Protein AF-A0A920QQH4-F1 (afdb_monomer_lite)

Secondary structure (DSSP, 8-state):
-HHHHHHHHTT--GGGGGG---S-EEEEEETT-TTTHHHHHHHHHSTTEEEEEE-SS--S-HHHH-HHHHHHHHHHHT--

Sequence (80 aa):
MQNLSNSLAHYDIMARLPLVKSRETLVLYGEHDRLRDGEELLHNNIVNATKKTLSPGLLIYLKFGDPETFVDALLEFLKP

Structure (mmCIF, N/CA/C/O backbone):
data_AF-A0A920QQH4-F1
#
_entry.id   AF-A0A920QQH4-F1
#
loop_
_atom_site.group_PDB
_atom_site.id
_atom_site.type_symbol
_atom_site.label_atom_id
_atom_site.label_alt_id
_atom_site.label_comp_id
_atom_site.label_asym_id
_atom_site.label_entity_id
_atom_site.label_seq_id
_atom_site.pdbx_PDB_ins_code
_atom_site.Cartn_x
_atom_site.Cartn_y
_atom_site.Cartn_z
_atom_site.occupancy
_atom_site.B_iso_or_equiv
_atom_site.auth_seq_id
_atom_site.auth_comp_id
_atom_site.auth_asym_id
_atom_site.auth_atom_id
_atom_site.pdbx_PDB_model_num
ATOM 1 N N . MET A 1 1 ? -1.605 -27.457 -21.667 1.00 61.78 1 MET A N 1
ATOM 2 C CA . MET A 1 1 ? -2.493 -26.308 -21.363 1.00 61.78 1 MET A CA 1
ATOM 3 C C . MET A 1 1 ? -3.046 -26.395 -19.943 1.00 61.78 1 MET A C 1
ATOM 5 O O . MET A 1 1 ? -2.739 -25.510 -19.164 1.00 61.78 1 MET A O 1
ATOM 9 N N . GLN A 1 2 ? -3.732 -27.479 -19.555 1.00 68.75 2 GLN A N 1
ATOM 10 C CA . GLN A 1 2 ? -4.305 -27.651 -18.202 1.00 68.75 2 GLN A CA 1
ATOM 11 C C . GLN A 1 2 ? -3.300 -27.471 -17.047 1.00 68.75 2 GLN A C 1
ATOM 13 O O . GLN A 1 2 ? -3.568 -26.721 -16.115 1.00 68.75 2 GLN A O 1
ATOM 18 N N . ASN A 1 3 ? -2.107 -28.067 -17.148 1.00 76.31 3 ASN A N 1
ATOM 19 C CA . ASN A 1 3 ? -1.076 -27.933 -16.107 1.00 76.31 3 ASN A CA 1
ATOM 20 C C . ASN A 1 3 ? -0.540 -26.499 -15.968 1.00 76.31 3 ASN A C 1
ATOM 22 O O . ASN A 1 3 ? -0.202 -26.079 -14.867 1.00 76.31 3 ASN A O 1
ATOM 26 N N . LEU A 1 4 ? -0.501 -25.735 -17.066 1.00 81.94 4 LEU A N 1
ATOM 27 C CA . LEU A 1 4 ? -0.059 -24.341 -17.048 1.00 81.94 4 LEU A CA 1
ATOM 28 C C . LEU A 1 4 ? -1.129 -23.439 -16.427 1.00 81.94 4 LEU A C 1
ATOM 30 O O . LEU A 1 4 ? -0.814 -22.655 -15.542 1.00 81.94 4 LEU A O 1
ATOM 34 N N . SER A 1 5 ? -2.393 -23.585 -16.832 1.00 84.12 5 SER A N 1
ATOM 35 C CA . SER A 1 5 ? -3.508 -22.822 -16.255 1.00 84.12 5 SER A CA 1
ATOM 36 C C . SER A 1 5 ? -3.658 -23.076 -14.754 1.00 84.12 5 SER A C 1
ATOM 38 O O . SER A 1 5 ? -3.786 -22.126 -13.988 1.00 84.12 5 SER A O 1
ATOM 40 N N . ASN A 1 6 ? -3.551 -24.337 -14.322 1.00 83.38 6 ASN A N 1
ATOM 41 C CA . ASN A 1 6 ? -3.577 -24.687 -12.902 1.00 83.38 6 ASN A CA 1
ATOM 42 C C . ASN A 1 6 ? -2.382 -24.083 -12.153 1.00 83.38 6 ASN A C 1
ATOM 44 O O . ASN A 1 6 ? -2.558 -23.510 -11.084 1.00 83.38 6 ASN A O 1
ATOM 48 N N . SER A 1 7 ? -1.176 -24.148 -12.729 1.00 86.31 7 SER A N 1
ATOM 49 C CA . SER A 1 7 ? 0.009 -23.540 -12.117 1.00 86.31 7 SER A CA 1
ATOM 50 C C . SER A 1 7 ? -0.125 -22.021 -11.988 1.00 86.31 7 SER A C 1
ATOM 52 O O . SER A 1 7 ? 0.239 -21.475 -10.952 1.00 86.31 7 SER A O 1
ATOM 54 N N . LEU A 1 8 ? -0.655 -21.335 -13.005 1.00 86.38 8 LEU A N 1
ATOM 55 C CA . LEU A 1 8 ? -0.832 -19.879 -12.998 1.00 86.38 8 LEU A CA 1
ATOM 56 C C . LEU A 1 8 ? -1.937 -19.425 -12.039 1.00 86.38 8 LEU A C 1
ATOM 58 O O . LEU A 1 8 ? -1.797 -18.371 -11.426 1.00 86.38 8 LEU A O 1
ATOM 62 N N . ALA A 1 9 ? -2.976 -20.236 -11.824 1.00 84.75 9 ALA A N 1
ATOM 63 C CA . ALA A 1 9 ? -4.017 -19.947 -10.834 1.00 84.75 9 ALA A CA 1
ATOM 64 C C . ALA A 1 9 ? -3.453 -19.816 -9.404 1.00 84.75 9 ALA A C 1
ATOM 66 O O . ALA A 1 9 ? -3.983 -19.067 -8.585 1.00 84.75 9 ALA A O 1
ATOM 67 N N . HIS A 1 10 ? -2.331 -20.478 -9.093 1.00 83.81 10 HIS A N 1
ATOM 68 C CA . HIS A 1 10 ? -1.657 -20.305 -7.804 1.00 83.81 10 HIS A CA 1
ATOM 69 C C . HIS A 1 10 ? -0.955 -18.946 -7.644 1.00 83.81 10 HIS A C 1
ATOM 71 O O . HIS A 1 10 ? -0.633 -18.576 -6.510 1.00 83.81 10 HIS A O 1
ATOM 77 N N . TYR A 1 11 ? -0.772 -18.195 -8.729 1.00 86.25 11 TYR A N 1
ATOM 78 C CA . TYR A 1 11 ? -0.200 -16.847 -8.743 1.00 86.25 11 TYR A CA 1
ATOM 79 C C . TYR A 1 11 ? -1.250 -15.753 -8.964 1.00 86.25 11 TYR A C 1
ATOM 81 O O . TYR A 1 11 ? -0.890 -14.581 -9.044 1.00 86.25 11 TYR A O 1
ATOM 89 N N . ASP A 1 12 ? -2.538 -16.103 -9.026 1.00 88.62 12 ASP A N 1
ATOM 90 C CA . ASP A 1 12 ? -3.610 -15.115 -9.103 1.00 88.62 12 ASP A CA 1
ATOM 91 C C . ASP A 1 12 ? -3.766 -14.399 -7.751 1.00 88.62 12 ASP A C 1
ATOM 93 O O . ASP A 1 12 ? -4.447 -14.856 -6.829 1.00 88.62 12 ASP A O 1
ATOM 97 N N . ILE A 1 13 ? -3.054 -13.280 -7.615 1.00 88.56 13 ILE A N 1
ATOM 98 C CA . ILE A 1 13 ? -3.108 -12.414 -6.436 1.00 88.56 13 ILE A CA 1
ATOM 99 C C . ILE A 1 13 ? -4.447 -11.671 -6.387 1.00 88.56 13 ILE A C 1
ATOM 101 O O . ILE A 1 13 ? -4.971 -11.467 -5.294 1.00 88.56 13 ILE A O 1
ATOM 105 N N . MET A 1 14 ? -5.040 -11.334 -7.539 1.00 90.44 14 MET A N 1
ATOM 106 C CA . MET A 1 14 ? -6.293 -10.574 -7.619 1.00 90.44 14 MET A CA 1
ATOM 107 C C . MET A 1 14 ? -7.434 -11.301 -6.923 1.00 90.44 14 MET A C 1
ATOM 109 O O . MET A 1 14 ? -8.118 -10.714 -6.087 1.00 90.44 14 MET A O 1
ATOM 113 N N . ALA A 1 15 ? -7.573 -12.602 -7.184 1.00 90.88 15 ALA A N 1
ATOM 114 C CA . ALA A 1 15 ? -8.570 -13.446 -6.527 1.00 90.88 15 ALA A CA 1
ATOM 115 C C . ALA A 1 15 ? -8.401 -13.522 -4.995 1.00 90.88 15 ALA A C 1
ATOM 117 O O . ALA A 1 15 ? -9.318 -13.936 -4.286 1.00 90.88 15 ALA A O 1
ATOM 118 N N . ARG A 1 16 ? -7.233 -13.135 -4.466 1.00 92.06 16 ARG A N 1
ATOM 119 C CA . ARG A 1 16 ? -6.888 -13.223 -3.041 1.00 92.06 16 ARG A CA 1
ATOM 120 C C . ARG A 1 16 ? -6.954 -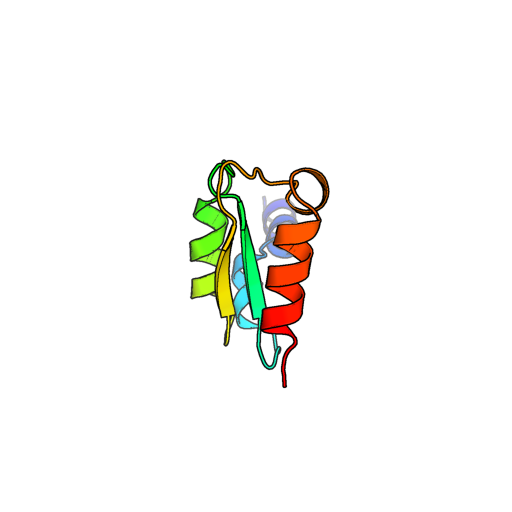11.891 -2.307 1.00 92.06 16 ARG A C 1
ATOM 122 O O . ARG A 1 16 ? -7.069 -11.917 -1.085 1.00 92.06 16 ARG A O 1
ATOM 129 N N . LEU A 1 17 ? -6.914 -10.752 -3.000 1.00 94.00 17 LEU A N 1
ATOM 130 C CA . LEU A 1 17 ? -6.979 -9.430 -2.360 1.00 94.00 17 LEU A CA 1
ATOM 131 C C . LEU A 1 17 ? -8.211 -9.266 -1.441 1.00 94.00 17 LEU A C 1
ATOM 133 O O . LEU A 1 17 ? -8.025 -8.840 -0.299 1.00 94.00 17 LEU A O 1
ATOM 137 N N . PRO A 1 18 ? -9.427 -9.722 -1.819 1.00 94.00 18 PRO A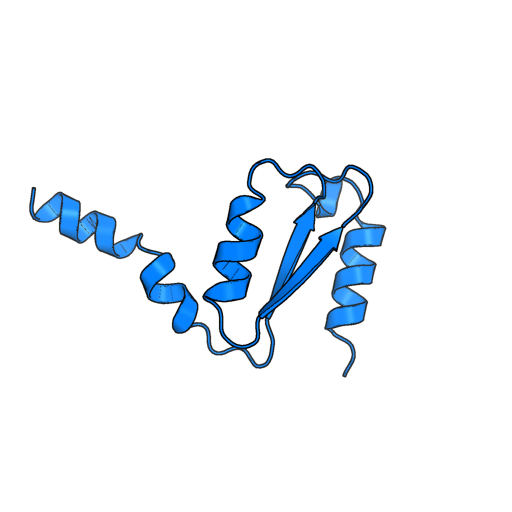 N 1
ATOM 138 C CA . PRO A 1 18 ? -10.600 -9.621 -0.939 1.00 94.00 18 PRO A CA 1
ATOM 139 C C . PRO A 1 18 ? -10.545 -10.536 0.297 1.00 94.00 18 PRO A C 1
ATOM 141 O O . PRO A 1 18 ? -11.352 -10.406 1.225 1.00 94.00 18 PRO A O 1
ATOM 144 N N . LEU A 1 19 ? -9.623 -11.505 0.312 1.00 94.19 19 LEU A N 1
ATOM 145 C CA . LEU A 1 19 ? -9.447 -12.442 1.421 1.00 94.19 19 LEU A CA 1
ATOM 146 C C . LEU A 1 19 ? -8.575 -11.867 2.541 1.00 94.19 19 LEU A C 1
ATOM 148 O O . LEU A 1 19 ? -8.525 -12.462 3.615 1.00 94.19 19 LEU A O 1
ATOM 152 N N . VAL A 1 20 ? -7.916 -10.723 2.331 1.00 94.06 20 VAL A N 1
ATOM 153 C CA . VAL A 1 20 ? -7.158 -10.030 3.379 1.00 94.06 20 VAL A CA 1
ATOM 154 C C . VAL A 1 20 ? -8.114 -9.634 4.512 1.00 94.06 20 VAL A C 1
ATOM 156 O O . VAL A 1 20 ? -9.072 -8.892 4.307 1.00 94.06 20 VAL A O 1
ATOM 159 N N . LYS A 1 21 ? -7.877 -10.171 5.717 1.00 92.19 21 LYS A N 1
ATOM 160 C CA . LYS A 1 21 ? -8.659 -9.900 6.937 1.00 92.19 21 LYS A CA 1
ATOM 161 C C . LYS A 1 21 ? -7.853 -9.049 7.913 1.00 92.19 21 LYS A C 1
ATOM 163 O O . LYS A 1 21 ? -7.453 -9.511 8.978 1.00 92.19 21 LYS A O 1
ATOM 168 N N . SER A 1 22 ? -7.580 -7.814 7.518 1.00 93.12 22 SER A N 1
ATOM 169 C CA . SER A 1 22 ? -6.986 -6.789 8.374 1.00 93.12 22 SER A CA 1
ATOM 170 C C . SER A 1 22 ? -8.082 -5.894 8.961 1.00 93.12 22 SER A C 1
ATOM 172 O O . SER A 1 22 ? -9.155 -5.729 8.378 1.00 93.12 22 SER A O 1
ATOM 174 N N . ARG A 1 23 ? -7.820 -5.306 10.136 1.00 93.88 23 ARG A N 1
ATOM 175 C CA . ARG A 1 23 ? -8.673 -4.230 10.663 1.00 93.88 23 ARG A CA 1
ATOM 176 C C . ARG A 1 23 ? -8.607 -3.022 9.727 1.00 93.88 23 ARG A C 1
ATOM 178 O O . ARG A 1 23 ? -9.647 -2.507 9.343 1.00 93.88 23 ARG A O 1
ATOM 185 N N . GLU A 1 24 ? -7.394 -2.652 9.332 1.00 95.12 24 GLU A N 1
ATOM 186 C CA . GLU A 1 24 ? -7.079 -1.585 8.385 1.00 95.12 24 GLU A CA 1
ATOM 187 C C . GLU A 1 24 ? -5.858 -1.999 7.553 1.00 95.12 24 GLU A C 1
ATO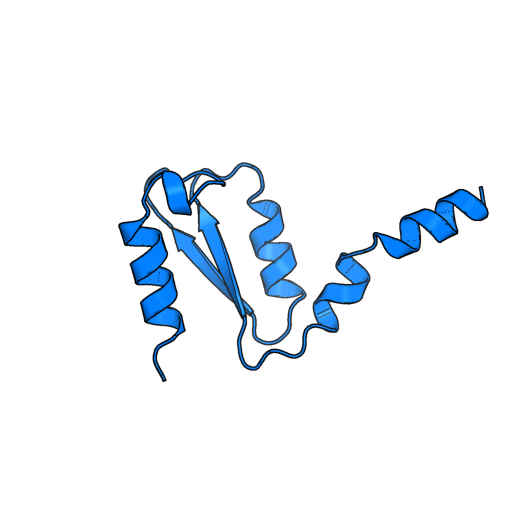M 189 O O . GLU A 1 24 ? -4.986 -2.736 8.029 1.00 95.12 24 GLU A O 1
ATOM 194 N N . THR A 1 25 ? -5.775 -1.525 6.312 1.00 95.50 25 THR A N 1
ATOM 195 C CA . THR A 1 25 ? -4.614 -1.723 5.439 1.00 95.50 25 THR A CA 1
ATOM 196 C C . THR A 1 25 ? -4.177 -0.399 4.845 1.00 95.50 25 THR A C 1
ATOM 198 O O . THR A 1 25 ? -4.976 0.292 4.232 1.00 95.50 25 THR A O 1
ATOM 201 N N . LEU A 1 26 ? -2.892 -0.078 4.964 1.00 95.25 26 LEU A N 1
ATOM 202 C CA . LEU A 1 26 ? -2.314 1.081 4.302 1.00 95.25 26 LEU A CA 1
ATOM 203 C C . LEU A 1 26 ? -1.627 0.676 2.995 1.00 95.25 26 LEU A C 1
ATOM 205 O O . LEU A 1 26 ? -0.763 -0.201 2.968 1.00 95.25 26 LEU A O 1
ATOM 209 N N . VAL A 1 27 ? -1.987 1.373 1.926 1.00 93.94 27 VAL A N 1
ATOM 210 C CA . VAL A 1 27 ? -1.462 1.237 0.570 1.00 93.94 27 VAL A CA 1
ATOM 211 C C . VAL A 1 27 ? -0.585 2.469 0.286 1.00 93.94 27 VAL A C 1
ATOM 213 O O . VAL A 1 27 ? -1.097 3.569 0.094 1.00 93.94 27 VAL A O 1
ATOM 216 N N . LEU A 1 28 ? 0.745 2.307 0.327 1.00 90.88 28 LEU A N 1
ATOM 217 C CA . LEU A 1 28 ? 1.7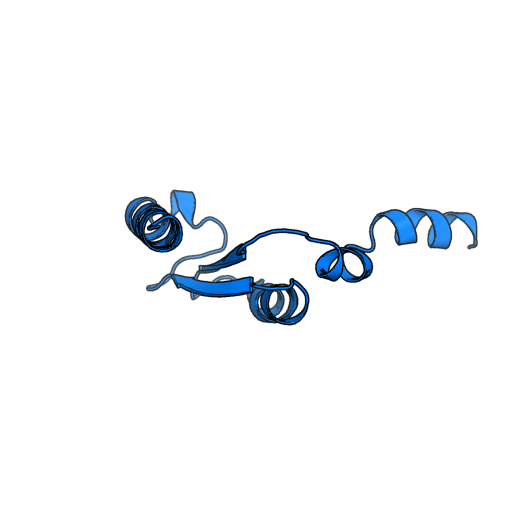26 3.402 0.197 1.00 90.88 28 LEU A CA 1
ATOM 218 C C . LEU A 1 28 ? 2.414 3.399 -1.167 1.00 90.88 28 LEU A C 1
ATOM 220 O O . LEU A 1 28 ? 2.995 2.386 -1.554 1.00 90.88 28 LEU A O 1
ATOM 224 N N . TYR A 1 29 ? 2.419 4.553 -1.836 1.00 89.75 29 TYR A N 1
ATOM 225 C CA . TYR A 1 29 ? 3.031 4.734 -3.156 1.00 89.75 29 TYR A CA 1
ATOM 226 C C . TYR A 1 29 ? 3.845 6.017 -3.248 1.00 89.75 29 TYR A C 1
ATOM 228 O O . TYR A 1 29 ? 3.556 7.002 -2.575 1.00 89.75 29 TYR A O 1
ATOM 236 N N . GLY A 1 30 ? 4.858 6.010 -4.107 1.00 89.19 30 GLY A N 1
ATOM 237 C CA . GLY A 1 30 ? 5.613 7.210 -4.454 1.00 89.19 30 GLY A CA 1
ATOM 238 C C . GLY A 1 30 ? 4.948 7.955 -5.595 1.00 89.19 30 GLY A C 1
ATOM 239 O O . GLY A 1 30 ? 4.417 7.334 -6.514 1.00 89.19 30 GLY A O 1
ATOM 240 N N . GLU A 1 31 ? 5.000 9.282 -5.563 1.00 86.12 31 GLU A N 1
ATOM 241 C CA . GLU A 1 31 ? 4.416 10.140 -6.597 1.00 86.12 31 GLU A CA 1
ATOM 242 C C . GLU A 1 31 ? 4.854 9.775 -8.029 1.00 86.12 31 GLU A C 1
ATOM 244 O O . GLU A 1 31 ? 4.041 9.830 -8.954 1.00 86.12 31 GLU A O 1
ATOM 249 N N . HIS A 1 32 ? 6.116 9.375 -8.210 1.00 86.25 32 HIS A N 1
ATOM 250 C CA . HIS A 1 32 ? 6.713 9.033 -9.506 1.00 86.25 32 HIS A CA 1
ATOM 251 C C . HIS A 1 32 ? 6.875 7.521 -9.722 1.00 86.25 32 HIS A C 1
ATOM 253 O O . HIS A 1 32 ? 7.580 7.095 -10.644 1.00 86.25 32 HIS A O 1
ATOM 259 N N . ASP A 1 33 ? 6.254 6.690 -8.883 1.00 84.69 33 ASP A N 1
ATOM 260 C CA . ASP A 1 33 ? 6.267 5.248 -9.091 1.00 84.69 33 ASP A CA 1
ATOM 261 C C . ASP A 1 33 ? 5.578 4.892 -10.419 1.00 84.69 33 ASP A C 1
ATOM 263 O O . ASP A 1 33 ? 4.430 5.251 -10.674 1.00 84.69 33 ASP A O 1
ATOM 267 N N . ARG A 1 34 ? 6.284 4.165 -11.289 1.00 84.88 34 ARG A N 1
ATOM 268 C CA . ARG A 1 34 ? 5.753 3.730 -12.589 1.00 84.88 34 ARG A CA 1
ATOM 269 C C . ARG A 1 34 ? 4.742 2.590 -12.463 1.00 84.88 34 ARG A C 1
ATOM 271 O O . ARG A 1 34 ? 4.093 2.267 -13.451 1.00 84.88 34 ARG A O 1
ATOM 278 N N . LEU A 1 35 ? 4.611 1.980 -11.284 1.00 83.50 35 LEU A N 1
ATOM 279 C CA . LEU A 1 35 ? 3.632 0.928 -10.985 1.00 83.50 35 LEU A CA 1
ATOM 280 C C . LEU A 1 35 ? 2.382 1.464 -10.267 1.00 83.50 35 LEU A C 1
ATOM 282 O O . LEU A 1 35 ? 1.664 0.698 -9.623 1.00 83.50 35 LEU A O 1
ATOM 286 N N . ARG A 1 36 ? 2.114 2.771 -10.368 1.00 78.19 36 ARG A N 1
ATOM 287 C CA . ARG A 1 36 ? 1.025 3.453 -9.654 1.00 78.19 36 ARG A CA 1
ATOM 288 C C . ARG A 1 36 ? -0.373 2.919 -9.961 1.00 78.19 36 ARG A C 1
ATOM 290 O O . ARG A 1 36 ? -1.226 2.977 -9.089 1.00 78.19 36 ARG A O 1
ATOM 297 N N . ASP A 1 37 ? -0.604 2.309 -11.123 1.00 84.31 37 ASP A N 1
ATOM 298 C CA . ASP A 1 37 ? -1.880 1.633 -11.417 1.00 84.31 37 ASP A CA 1
ATOM 299 C C . ASP A 1 37 ? -2.208 0.529 -10.390 1.00 84.31 37 ASP A C 1
ATOM 301 O O . ASP A 1 37 ? -3.373 0.224 -10.127 1.00 84.31 37 ASP A O 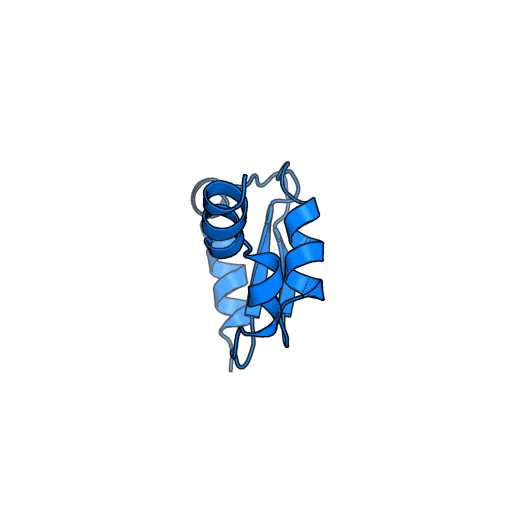1
ATOM 305 N N . GLY A 1 38 ? -1.178 -0.040 -9.751 1.00 85.81 38 GLY A N 1
ATOM 306 C CA . GLY A 1 38 ? -1.331 -0.968 -8.636 1.00 85.81 38 GLY A CA 1
ATOM 307 C C . GLY A 1 38 ? -1.967 -0.341 -7.389 1.00 85.81 38 GLY A C 1
ATOM 308 O O . GLY A 1 38 ? -2.622 -1.059 -6.640 1.00 85.81 38 GLY A O 1
ATOM 309 N N . GLU A 1 39 ? -1.831 0.972 -7.176 1.00 88.75 39 GLU A N 1
ATOM 310 C CA . GLU A 1 39 ? -2.379 1.694 -6.016 1.00 88.75 39 GLU A CA 1
ATOM 311 C C . GLU A 1 39 ? -3.901 1.579 -5.966 1.00 88.75 39 GLU A C 1
ATOM 313 O O . GLU A 1 39 ? -4.463 1.113 -4.973 1.00 88.75 39 GLU A O 1
ATOM 318 N N . GLU A 1 40 ? -4.568 1.952 -7.060 1.00 90.00 40 GLU A N 1
ATOM 319 C CA . GLU A 1 40 ? -6.026 1.869 -7.171 1.00 90.00 40 GLU A CA 1
ATOM 320 C C . GLU A 1 40 ? -6.502 0.424 -7.104 1.00 90.00 40 GLU A C 1
ATOM 322 O O . GLU A 1 40 ? -7.506 0.112 -6.467 1.00 90.00 40 GLU A O 1
ATOM 327 N N . LEU A 1 41 ? -5.765 -0.482 -7.740 1.00 92.88 41 LEU A N 1
ATOM 328 C CA . LEU A 1 41 ? -6.097 -1.894 -7.749 1.00 92.88 41 LEU A CA 1
ATOM 329 C C . LEU A 1 41 ? -6.074 -2.477 -6.328 1.00 92.88 41 LEU A C 1
ATOM 331 O O . LEU A 1 41 ? -7.025 -3.157 -5.946 1.00 92.88 41 LEU A O 1
ATOM 335 N N . LEU A 1 42 ? -5.052 -2.188 -5.522 1.00 93.19 42 LEU A N 1
ATOM 336 C CA . LEU A 1 42 ? -4.988 -2.657 -4.135 1.00 93.19 42 LEU A CA 1
ATOM 337 C C . LEU A 1 42 ? -6.046 -1.978 -3.261 1.00 93.19 42 LEU A C 1
ATOM 339 O O . LEU A 1 42 ? -6.772 -2.670 -2.550 1.00 93.19 42 LEU A O 1
ATOM 343 N N . HIS A 1 43 ? -6.173 -0.651 -3.350 1.00 94.00 43 HIS A N 1
ATOM 344 C CA . HIS A 1 43 ? -7.150 0.122 -2.579 1.00 94.00 43 HIS A CA 1
ATOM 345 C C . HIS A 1 43 ? -8.591 -0.345 -2.826 1.00 94.00 43 HIS A C 1
ATOM 347 O O . HIS A 1 43 ? -9.370 -0.478 -1.888 1.00 94.00 43 HIS A O 1
ATOM 353 N N . ASN A 1 44 ? -8.939 -0.651 -4.077 1.00 94.25 44 ASN A N 1
ATOM 354 C CA . ASN A 1 44 ? -10.307 -1.016 -4.443 1.00 94.25 44 ASN A CA 1
ATOM 355 C C . ASN A 1 44 ? -10.641 -2.495 -4.182 1.00 94.25 44 ASN A C 1
ATOM 357 O O . ASN A 1 44 ? -11.818 -2.849 -4.173 1.00 94.25 44 ASN A O 1
ATOM 361 N N . ASN A 1 45 ? -9.640 -3.365 -3.992 1.00 95.44 45 ASN A N 1
ATOM 362 C CA . ASN A 1 45 ? -9.851 -4.814 -3.854 1.00 95.44 45 ASN A CA 1
ATOM 363 C C . ASN A 1 45 ? -9.477 -5.380 -2.475 1.00 95.44 45 ASN A C 1
ATOM 365 O O . ASN A 1 45 ? -9.799 -6.536 -2.195 1.00 95.44 45 ASN A O 1
ATOM 369 N N . ILE A 1 46 ? -8.827 -4.599 -1.608 1.00 96.19 46 ILE A N 1
ATOM 370 C CA . ILE A 1 46 ? -8.580 -4.960 -0.208 1.00 96.19 46 ILE A CA 1
ATOM 371 C C . ILE A 1 46 ? -9.605 -4.244 0.677 1.00 96.19 46 ILE A C 1
ATOM 373 O O . ILE A 1 46 ? -9.742 -3.024 0.648 1.00 96.19 46 ILE A O 1
ATOM 377 N N . VAL A 1 47 ? -10.324 -5.011 1.496 1.00 93.88 47 VAL A N 1
ATOM 378 C CA . VAL A 1 47 ? -11.297 -4.458 2.448 1.00 93.88 47 VAL A CA 1
ATOM 379 C C . VAL A 1 47 ? -10.571 -3.613 3.501 1.00 93.88 47 VAL A C 1
ATOM 381 O O . VAL A 1 47 ? -9.530 -4.024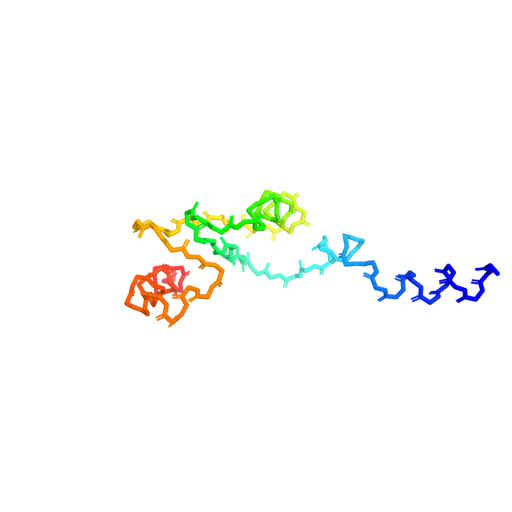 4.006 1.00 93.88 47 VAL A O 1
ATOM 384 N N . ASN A 1 48 ? -11.135 -2.451 3.847 1.00 94.19 48 ASN A N 1
ATOM 385 C CA . ASN A 1 48 ? -10.557 -1.481 4.791 1.00 94.19 48 ASN A CA 1
ATOM 386 C C . ASN A 1 48 ? -9.174 -0.949 4.375 1.00 94.19 48 ASN A C 1
ATOM 388 O O . ASN A 1 48 ? -8.361 -0.582 5.229 1.00 94.19 48 ASN A O 1
ATOM 392 N N . ALA A 1 49 ? -8.893 -0.918 3.072 1.00 95.88 49 ALA A N 1
ATOM 393 C CA . ALA A 1 49 ? -7.701 -0.271 2.563 1.00 95.88 49 ALA A CA 1
ATOM 394 C C . ALA A 1 49 ? -7.860 1.253 2.528 1.00 95.88 49 ALA A C 1
ATOM 396 O O . ALA A 1 49 ? -8.882 1.785 2.102 1.00 95.88 49 ALA A O 1
ATOM 397 N N . THR A 1 50 ? -6.808 1.953 2.928 1.00 94.62 50 THR A N 1
ATOM 398 C CA . THR A 1 50 ? -6.598 3.378 2.691 1.00 94.62 50 THR A CA 1
ATOM 399 C C . THR A 1 50 ? -5.350 3.537 1.837 1.00 94.62 50 THR A C 1
ATOM 401 O O . THR A 1 50 ? -4.427 2.725 1.918 1.00 94.62 50 THR A O 1
ATOM 404 N N . LYS A 1 51 ? -5.313 4.564 0.988 1.00 92.12 51 LYS A N 1
ATOM 405 C CA . LYS A 1 51 ? -4.150 4.857 0.144 1.00 92.12 51 LYS A CA 1
ATOM 406 C C . LYS A 1 51 ? -3.508 6.181 0.524 1.00 92.12 51 LYS A C 1
ATOM 408 O O . LYS A 1 51 ? -4.207 7.132 0.877 1.00 92.12 51 LYS A O 1
ATOM 413 N N . LYS A 1 52 ? -2.181 6.241 0.436 1.00 91.31 52 LYS A N 1
ATOM 414 C CA . LYS A 1 52 ? -1.397 7.458 0.650 1.00 91.31 52 LYS A CA 1
ATOM 415 C C . LYS A 1 52 ? -0.253 7.524 -0.357 1.00 91.31 52 LYS A C 1
ATOM 417 O O . LYS A 1 52 ? 0.624 6.660 -0.382 1.00 91.31 52 LYS A O 1
ATOM 422 N N . THR A 1 53 ? -0.251 8.583 -1.160 1.00 89.31 53 THR A N 1
ATOM 423 C CA . THR A 1 53 ? 0.874 8.925 -2.032 1.00 89.31 53 THR A CA 1
ATOM 424 C C . THR A 1 53 ? 1.877 9.785 -1.254 1.00 89.31 53 THR A C 1
ATOM 426 O O . THR A 1 53 ? 1.487 10.752 -0.601 1.00 89.31 53 THR A O 1
ATOM 429 N N . LEU A 1 54 ? 3.164 9.446 -1.324 1.00 87.12 54 LEU A N 1
ATOM 430 C CA . LEU A 1 54 ? 4.265 10.220 -0.752 1.00 87.12 54 LEU A CA 1
ATOM 431 C C . LEU A 1 54 ? 4.878 11.125 -1.830 1.00 87.12 54 LEU A C 1
ATOM 433 O O . LEU A 1 54 ? 5.286 10.651 -2.894 1.00 87.12 54 LEU A O 1
ATOM 437 N N . SER A 1 55 ? 4.940 12.422 -1.536 1.00 78.50 55 SER A N 1
ATOM 438 C CA . SER A 1 55 ? 5.469 13.490 -2.395 1.00 78.50 55 SER A CA 1
ATOM 439 C C . SER A 1 55 ? 6.595 14.254 -1.680 1.00 78.50 55 SER A C 1
ATOM 441 O O . SER A 1 55 ? 6.521 14.348 -0.454 1.00 78.50 55 SER A O 1
ATOM 443 N N . PRO A 1 56 ? 7.552 14.887 -2.391 1.00 75.44 56 PRO A N 1
ATOM 444 C CA . PRO A 1 56 ? 7.678 14.954 -3.843 1.00 75.44 56 PRO A CA 1
ATOM 445 C C . PRO A 1 56 ? 8.731 13.999 -4.426 1.00 75.44 56 PRO A C 1
ATOM 447 O O . PRO A 1 56 ? 9.820 13.827 -3.884 1.00 75.44 56 PRO A O 1
ATOM 450 N N . GLY A 1 57 ? 8.431 13.424 -5.592 1.00 67.56 57 GLY A N 1
ATOM 451 C CA . GLY A 1 57 ? 9.424 12.756 -6.444 1.00 67.56 57 GLY A CA 1
ATOM 452 C C . GLY A 1 57 ? 9.847 11.339 -6.046 1.00 67.56 57 GLY A C 1
ATOM 453 O O . GLY A 1 57 ? 10.763 10.774 -6.648 1.00 67.56 57 GLY A O 1
ATOM 454 N N . LEU A 1 58 ? 9.175 10.746 -5.062 1.00 75.19 58 LEU A N 1
ATOM 455 C CA . LEU A 1 58 ? 9.459 9.398 -4.586 1.00 75.19 58 LEU A CA 1
ATOM 456 C C . LEU A 1 58 ? 9.079 8.320 -5.614 1.00 75.19 58 LEU A C 1
ATOM 458 O O . LEU A 1 58 ? 8.017 8.360 -6.234 1.00 75.19 58 LEU A O 1
ATOM 462 N N . LEU A 1 59 ? 9.971 7.342 -5.773 1.00 75.19 59 LEU A N 1
ATOM 463 C CA . LEU A 1 59 ? 9.818 6.160 -6.630 1.00 75.19 59 LEU A CA 1
ATOM 464 C C . LEU A 1 59 ? 9.473 4.927 -5.777 1.00 75.19 59 LEU A C 1
ATOM 466 O O . LEU A 1 59 ? 9.445 5.005 -4.555 1.00 75.19 59 LEU A O 1
ATOM 470 N N . ILE A 1 60 ? 9.307 3.761 -6.404 1.00 72.00 60 ILE A N 1
ATOM 471 C CA . ILE A 1 60 ? 8.932 2.493 -5.747 1.00 72.00 60 ILE A CA 1
ATOM 472 C C . ILE A 1 60 ? 9.757 2.119 -4.497 1.00 72.00 60 ILE A C 1
ATOM 474 O O . ILE A 1 60 ? 9.264 1.473 -3.574 1.00 72.00 60 ILE A O 1
ATOM 478 N N . TYR A 1 61 ? 11.015 2.558 -4.420 1.00 74.50 61 TYR A N 1
ATOM 479 C CA . TYR A 1 61 ? 11.916 2.322 -3.290 1.00 74.50 61 TYR A CA 1
ATOM 480 C C . TYR A 1 61 ? 11.767 3.386 -2.191 1.00 74.50 61 TYR A C 1
ATOM 482 O O . TYR A 1 61 ? 12.753 3.980 -1.754 1.00 74.50 61 TYR A O 1
ATOM 490 N N . LEU A 1 62 ? 10.532 3.610 -1.730 1.00 70.94 62 LEU A N 1
ATOM 491 C CA . LEU A 1 62 ? 10.161 4.700 -0.812 1.00 70.94 62 LEU A CA 1
ATOM 492 C C . LEU A 1 62 ? 11.069 4.794 0.416 1.00 70.94 62 LEU A C 1
ATOM 494 O O . LEU A 1 62 ? 11.599 5.854 0.727 1.00 70.94 62 LEU A O 1
ATOM 498 N N . LYS A 1 63 ? 11.329 3.644 1.045 1.00 67.81 63 LYS A N 1
ATOM 499 C CA . LYS A 1 63 ? 12.156 3.509 2.253 1.00 67.81 63 LYS A CA 1
ATOM 500 C C . LYS A 1 63 ? 13.610 3.957 2.080 1.00 67.81 63 LYS A C 1
ATOM 502 O O . LYS A 1 63 ? 14.285 4.156 3.079 1.00 67.81 63 LYS A O 1
ATOM 507 N N . PHE A 1 64 ? 14.102 4.034 0.846 1.00 73.50 64 PHE A N 1
ATOM 508 C CA . PHE A 1 64 ? 15.478 4.425 0.535 1.00 73.50 64 PHE A CA 1
ATOM 509 C C . PHE A 1 64 ? 15.564 5.834 -0.054 1.00 73.50 64 PHE A C 1
ATOM 511 O O . PHE A 1 64 ? 16.590 6.484 0.108 1.00 73.50 64 PHE A O 1
ATOM 518 N N . GLY A 1 65 ? 14.515 6.288 -0.748 1.00 76.88 65 GLY A N 1
ATOM 519 C CA . GLY A 1 65 ? 14.466 7.625 -1.343 1.00 76.88 65 GLY A CA 1
ATOM 520 C C . GLY A 1 65 ? 14.196 8.726 -0.319 1.00 76.88 65 GLY A C 1
ATOM 521 O O . GLY A 1 65 ? 14.827 9.774 -0.387 1.00 76.88 65 GLY A O 1
ATOM 522 N N . ASP A 1 66 ? 13.294 8.468 0.630 1.00 83.69 66 ASP A N 1
ATOM 523 C CA . ASP A 1 66 ? 12.975 9.368 1.742 1.00 83.69 66 ASP A CA 1
ATOM 524 C C . ASP A 1 66 ? 12.453 8.543 2.938 1.00 83.69 66 ASP A C 1
ATOM 526 O O . ASP A 1 66 ? 11.245 8.304 3.081 1.00 83.69 66 ASP A O 1
ATOM 530 N N . PRO A 1 67 ? 13.368 8.020 3.775 1.00 87.31 67 PRO A N 1
ATOM 531 C CA . PRO A 1 67 ? 13.004 7.198 4.922 1.00 87.31 67 PRO A CA 1
ATOM 532 C C . PRO A 1 67 ? 12.144 7.951 5.943 1.00 87.31 67 PRO A C 1
ATOM 534 O O . PRO A 1 67 ? 11.302 7.328 6.585 1.00 87.31 67 PRO A O 1
ATOM 537 N N . GLU A 1 68 ? 12.348 9.261 6.092 1.00 88.94 68 GLU A N 1
ATOM 538 C CA . GLU A 1 68 ? 11.654 10.100 7.073 1.00 88.94 68 GLU A CA 1
ATOM 539 C C . GLU A 1 68 ? 10.179 10.221 6.700 1.00 88.94 68 GLU A C 1
ATOM 541 O O . GLU A 1 68 ? 9.314 9.801 7.469 1.00 88.94 68 GLU A O 1
ATOM 546 N N . THR A 1 69 ? 9.888 10.630 5.463 1.00 87.50 69 THR A N 1
ATOM 547 C CA . THR A 1 69 ? 8.512 10.710 4.952 1.00 87.50 69 THR A CA 1
ATOM 548 C C . THR A 1 69 ? 7.807 9.348 4.974 1.00 87.50 69 THR A C 1
ATOM 550 O O . THR A 1 69 ? 6.613 9.260 5.279 1.00 87.50 69 THR A O 1
ATOM 553 N N . PHE A 1 70 ? 8.527 8.255 4.684 1.00 88.62 70 PHE A N 1
ATOM 554 C CA . PHE A 1 70 ? 7.980 6.899 4.803 1.00 88.62 70 PHE A CA 1
ATOM 555 C C . PHE A 1 70 ? 7.602 6.554 6.251 1.00 88.62 70 PHE A C 1
ATOM 557 O O . PHE A 1 70 ? 6.510 6.034 6.498 1.00 88.62 70 PHE A O 1
ATOM 564 N N . VAL A 1 71 ? 8.501 6.821 7.204 1.00 90.81 71 VAL A N 1
ATOM 565 C CA . VAL A 1 71 ? 8.278 6.536 8.627 1.00 90.81 71 VAL A CA 1
ATOM 566 C C . VAL A 1 71 ? 7.144 7.391 9.174 1.00 90.81 71 VAL A C 1
ATOM 568 O O . VAL A 1 71 ? 6.271 6.845 9.842 1.00 90.81 71 VAL A O 1
ATOM 571 N N . ASP A 1 72 ? 7.084 8.677 8.844 1.00 91.88 72 ASP A N 1
ATOM 572 C CA . ASP A 1 72 ? 6.015 9.574 9.292 1.00 91.88 72 ASP A CA 1
ATOM 573 C C . ASP A 1 72 ? 4.640 9.103 8.815 1.00 91.88 72 ASP A C 1
ATOM 575 O O . ASP A 1 72 ? 3.684 9.054 9.594 1.00 91.88 72 ASP A O 1
ATOM 579 N N . ALA A 1 73 ? 4.539 8.678 7.553 1.00 91.81 73 ALA A N 1
ATOM 580 C CA . ALA A 1 73 ? 3.305 8.120 7.016 1.00 91.81 73 ALA A CA 1
ATOM 581 C C . ALA A 1 73 ? 2.889 6.820 7.719 1.00 91.81 73 ALA A C 1
ATOM 583 O O . ALA A 1 73 ? 1.701 6.613 7.972 1.00 91.81 73 ALA A O 1
ATOM 584 N N . LEU A 1 74 ? 3.854 5.962 8.059 1.00 91.75 74 LEU A N 1
ATOM 585 C CA . LEU A 1 74 ? 3.595 4.739 8.813 1.00 91.75 74 LEU A CA 1
ATOM 586 C C . LEU A 1 74 ? 3.168 5.045 10.254 1.00 91.75 74 LEU A C 1
ATOM 588 O O . LEU A 1 74 ? 2.211 4.452 10.745 1.00 91.75 74 LEU A O 1
ATOM 592 N N . LEU A 1 75 ? 3.852 5.970 10.928 1.00 94.88 75 LEU A N 1
ATOM 593 C CA . LEU A 1 75 ? 3.533 6.372 12.296 1.00 94.88 75 LEU A CA 1
ATOM 594 C C . LEU A 1 75 ? 2.144 6.994 12.385 1.00 94.88 75 LEU A C 1
ATOM 596 O O . LEU A 1 75 ? 1.431 6.713 13.338 1.00 94.88 75 LEU A O 1
ATOM 600 N N . GLU A 1 76 ? 1.747 7.811 11.408 1.00 94.06 76 GLU A N 1
ATOM 601 C CA . GLU A 1 76 ? 0.395 8.365 11.334 1.00 94.06 76 GLU A CA 1
ATOM 602 C C . GLU A 1 76 ? -0.668 7.266 11.247 1.00 94.06 76 GLU A C 1
ATOM 604 O O . GLU A 1 76 ? -1.640 7.314 11.994 1.00 94.06 76 GLU A O 1
ATOM 609 N N . PHE A 1 77 ? -0.454 6.258 10.400 1.00 95.00 77 PHE A N 1
ATOM 610 C CA . PHE A 1 77 ? -1.375 5.132 10.239 1.00 95.00 77 PHE A CA 1
ATOM 611 C C . PHE A 1 77 ? -1.463 4.229 11.474 1.00 95.00 77 PHE A C 1
ATOM 613 O O . PHE A 1 77 ? -2.512 3.667 11.756 1.00 95.00 77 PHE A O 1
ATOM 620 N N . LEU A 1 78 ? -0.370 4.081 12.224 1.00 93.94 78 LEU A N 1
ATOM 621 C CA . LEU A 1 78 ? -0.336 3.248 13.429 1.00 93.94 78 LEU A CA 1
ATOM 622 C C . LEU A 1 78 ? -0.922 3.937 14.673 1.00 93.94 78 LEU A C 1
ATOM 624 O O . LEU A 1 78 ? -0.939 3.322 15.744 1.00 93.94 78 LEU A O 1
ATOM 628 N N . LYS A 1 79 ? -1.362 5.199 14.576 1.00 92.25 79 LYS A N 1
ATOM 629 C CA . LYS A 1 79 ? -1.985 5.894 15.711 1.00 92.25 79 LYS A CA 1
ATOM 630 C C . LYS A 1 79 ? -3.306 5.199 16.101 1.00 92.25 79 LYS A C 1
ATOM 632 O O . LYS A 1 79 ? -4.034 4.785 15.204 1.00 92.25 79 LYS A O 1
ATOM 637 N N . PRO A 1 80 ? -3.596 5.047 17.411 1.00 77.19 80 PRO A N 1
ATOM 638 C CA . PRO A 1 80 ? -4.776 4.323 17.897 1.00 77.19 80 PRO A CA 1
ATOM 639 C C . PRO A 1 80 ? -6.121 4.932 17.496 1.00 77.19 80 PRO A C 1
ATOM 641 O O . PRO A 1 80 ? -6.201 6.181 17.439 1.00 77.19 80 PRO A O 1
#

pLDDT: mean 86.92, std 8.02, range [61.78, 96.19]

Radius of gyration: 15.4 Å; chains: 1; bounding box: 27×43×39 Å

Foldseek 3Di:
DVVVVVVVVVVPVLVCQCVDDDPAAEQEAEPPEPVCVVSCSNQVRHPRYDYDYQDDPDYPVNCPVPVPSVVVVVVVVPDD